Protein AF-A0A2G9LW83-F1 (afdb_monomer_lite)

Structure (mmCIF, N/CA/C/O backbone):
data_AF-A0A2G9LW83-F1
#
_entry.id   AF-A0A2G9LW83-F1
#
loop_
_atom_site.group_PDB
_atom_site.id
_atom_site.type_symbol
_atom_site.label_atom_id
_atom_site.label_alt_id
_atom_site.label_comp_id
_atom_site.label_asym_id
_atom_site.label_entity_id
_atom_site.label_seq_id
_atom_site.pdbx_PDB_ins_code
_atom_site.Cartn_x
_atom_site.Cartn_y
_atom_site.Cartn_z
_atom_site.occupancy
_atom_site.B_iso_or_equiv
_atom_site.auth_seq_id
_atom_site.auth_comp_id
_atom_site.auth_asym_id
_atom_site.auth_atom_id
_atom_site.pdbx_PDB_model_num
ATOM 1 N N . MET A 1 1 ? 22.549 -2.433 4.327 1.00 42.12 1 MET A N 1
ATOM 2 C CA . MET A 1 1 ? 22.190 -1.269 3.493 1.00 42.12 1 MET A CA 1
ATOM 3 C C . MET A 1 1 ? 20.679 -1.239 3.418 1.00 42.12 1 MET A C 1
ATOM 5 O O . MET A 1 1 ? 20.086 -2.093 2.775 1.00 42.12 1 MET A O 1
ATOM 9 N N . GLN A 1 2 ? 20.089 -0.377 4.234 1.00 42.94 2 GLN A N 1
ATOM 10 C CA . GLN A 1 2 ? 18.656 -0.247 4.462 1.00 42.94 2 GLN A CA 1
ATOM 11 C C . GLN A 1 2 ? 18.076 0.460 3.236 1.00 42.94 2 GLN A C 1
ATOM 13 O O . GLN A 1 2 ? 18.428 1.607 2.988 1.00 42.94 2 GLN A O 1
ATOM 18 N N . GLN A 1 3 ? 17.304 -0.240 2.401 1.00 49.50 3 GLN A N 1
ATOM 19 C CA . GLN A 1 3 ? 16.555 0.446 1.348 1.00 49.50 3 GLN A CA 1
ATOM 20 C C . GLN A 1 3 ? 15.470 1.240 2.063 1.00 49.50 3 GLN A C 1
ATOM 22 O O . GLN A 1 3 ? 14.506 0.670 2.562 1.00 49.50 3 GLN A O 1
ATOM 27 N N . ASN A 1 4 ? 15.725 2.532 2.238 1.00 60.75 4 ASN A N 1
ATOM 28 C CA . ASN A 1 4 ? 14.927 3.403 3.077 1.00 60.75 4 ASN A CA 1
ATOM 29 C C . ASN A 1 4 ? 13.503 3.489 2.523 1.00 60.75 4 ASN A C 1
ATOM 31 O O . ASN A 1 4 ? 13.305 3.813 1.355 1.00 60.75 4 ASN A O 1
ATOM 35 N N . TYR A 1 5 ? 12.517 3.297 3.399 1.00 70.62 5 TYR A N 1
ATOM 36 C CA . TYR A 1 5 ? 11.107 3.656 3.205 1.00 70.62 5 TYR A CA 1
ATOM 37 C C . TYR A 1 5 ? 10.906 4.950 2.392 1.00 70.62 5 TYR A C 1
ATOM 39 O O . TYR A 1 5 ? 10.023 5.021 1.542 1.00 70.62 5 TYR A O 1
ATOM 47 N N . ASP A 1 6 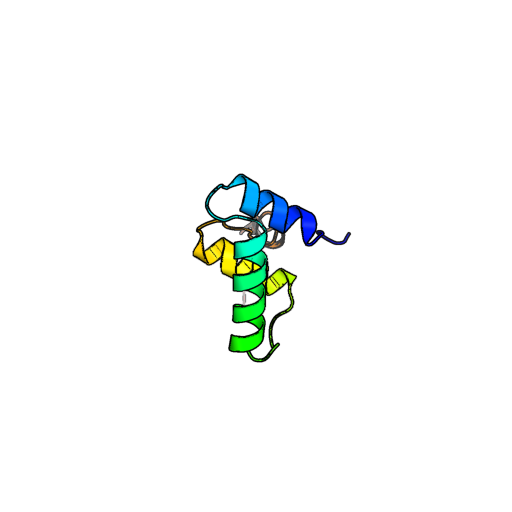? 11.769 5.941 2.615 1.00 75.25 6 ASP A N 1
ATOM 48 C CA . ASP A 1 6 ? 11.783 7.222 1.911 1.00 75.25 6 ASP A CA 1
ATOM 49 C C . ASP A 1 6 ? 11.969 7.094 0.386 1.00 75.25 6 ASP A C 1
ATOM 51 O O . ASP A 1 6 ? 11.232 7.720 -0.370 1.00 75.25 6 ASP A O 1
ATOM 55 N N . GLU A 1 7 ? 12.853 6.211 -0.094 1.00 76.44 7 GLU A N 1
ATOM 56 C CA . GLU A 1 7 ? 13.056 5.984 -1.535 1.00 76.44 7 GLU A CA 1
ATOM 57 C C . GLU A 1 7 ? 11.847 5.302 -2.190 1.00 76.44 7 GLU A C 1
ATOM 59 O O . GLU A 1 7 ? 11.502 5.583 -3.341 1.00 76.44 7 GLU A O 1
ATOM 64 N N . LEU A 1 8 ? 11.183 4.399 -1.460 1.00 76.88 8 LEU A N 1
ATOM 65 C CA . LEU A 1 8 ? 9.966 3.739 -1.936 1.00 76.88 8 LEU A CA 1
ATOM 66 C C . LEU A 1 8 ? 8.827 4.751 -2.052 1.00 76.88 8 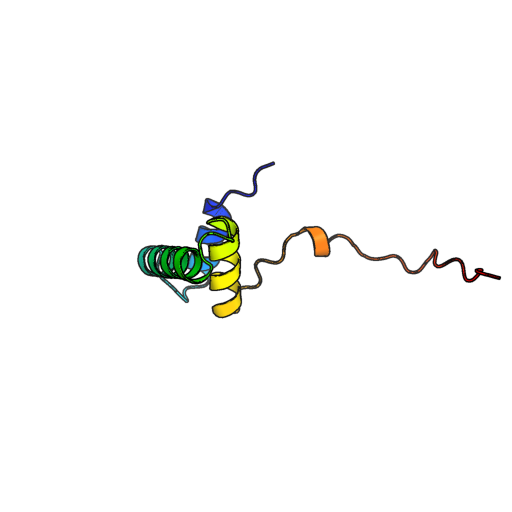LEU A C 1
ATOM 68 O O . LEU A 1 8 ? 8.125 4.775 -3.062 1.00 76.88 8 LEU A O 1
ATOM 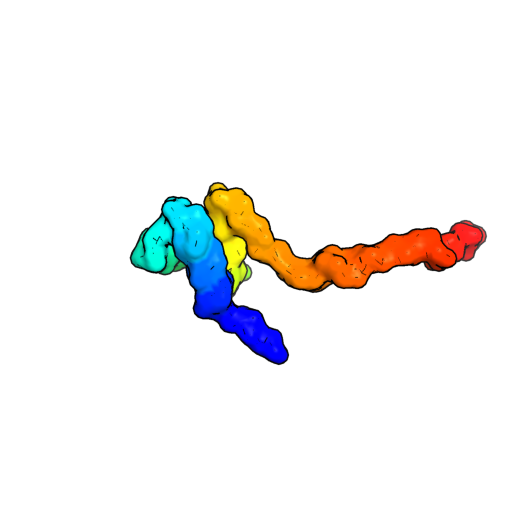72 N N . VAL A 1 9 ? 8.676 5.611 -1.042 1.00 81.12 9 VAL A N 1
ATOM 73 C CA . VAL A 1 9 ? 7.699 6.702 -1.052 1.00 81.12 9 VAL A CA 1
ATOM 74 C C . VAL A 1 9 ? 8.005 7.675 -2.188 1.00 81.12 9 VAL A C 1
ATOM 76 O O . VAL A 1 9 ? 7.095 7.988 -2.951 1.00 81.12 9 VAL A O 1
ATOM 79 N N . ALA A 1 10 ? 9.263 8.081 -2.372 1.00 80.81 10 ALA A N 1
ATOM 80 C CA . ALA A 1 10 ? 9.672 8.971 -3.455 1.00 80.81 10 ALA A CA 1
ATOM 81 C C . ALA A 1 10 ? 9.299 8.402 -4.832 1.00 80.81 10 ALA A C 1
ATOM 83 O O . ALA A 1 10 ? 8.574 9.060 -5.572 1.00 80.81 10 ALA A O 1
ATOM 84 N N . LYS A 1 11 ? 9.647 7.143 -5.138 1.00 79.50 11 LYS A N 1
ATOM 85 C CA . LYS A 1 11 ? 9.270 6.496 -6.415 1.00 79.50 11 LYS A CA 1
ATOM 86 C C . LYS A 1 11 ? 7.761 6.418 -6.636 1.00 79.50 11 LYS A C 1
ATOM 88 O O . LYS A 1 11 ? 7.278 6.507 -7.770 1.00 79.50 11 LYS A O 1
ATOM 93 N N . VAL A 1 12 ? 7.007 6.209 -5.559 1.00 81.12 12 VAL A N 1
ATOM 94 C CA . VAL A 1 12 ? 5.544 6.144 -5.622 1.00 81.12 12 VAL A CA 1
ATOM 95 C C . VAL A 1 12 ? 4.940 7.524 -5.880 1.00 81.12 12 VAL A C 1
ATOM 97 O O . VAL A 1 12 ? 4.007 7.634 -6.678 1.00 81.12 12 VAL A O 1
ATOM 100 N N . LEU A 1 13 ? 5.499 8.571 -5.273 1.00 81.38 13 LEU A N 1
ATOM 101 C CA . LEU A 1 13 ? 5.098 9.961 -5.495 1.00 81.38 13 LEU A CA 1
ATOM 102 C C . LEU A 1 13 ? 5.508 10.472 -6.879 1.00 81.38 13 LEU A C 1
ATOM 104 O O . LEU A 1 13 ? 4.704 11.122 -7.541 1.00 81.38 13 LEU A O 1
ATOM 108 N N . GLU A 1 14 ? 6.703 10.121 -7.358 1.00 80.25 14 GLU A N 1
ATOM 109 C CA . GLU A 1 14 ? 7.184 10.444 -8.710 1.00 80.25 14 GLU A CA 1
ATOM 110 C C . GLU A 1 14 ? 6.316 9.815 -9.801 1.00 80.25 14 GLU A C 1
ATOM 112 O O . GLU A 1 14 ? 6.143 10.386 -10.875 1.00 80.25 14 GLU A O 1
ATOM 117 N N . SER A 1 15 ? 5.702 8.664 -9.517 1.00 74.19 15 SER A N 1
ATOM 118 C CA . SER A 1 15 ? 4.733 8.056 -10.432 1.00 74.19 15 SER A CA 1
ATOM 119 C C . SER A 1 15 ? 3.451 8.891 -10.584 1.00 74.19 15 SER A C 1
ATOM 121 O O . SER A 1 15 ? 2.638 8.587 -11.456 1.00 74.19 15 SER A O 1
ATOM 123 N N . GLY A 1 16 ? 3.231 9.911 -9.742 1.00 73.12 16 GLY A N 1
ATOM 124 C CA . GLY A 1 16 ? 2.161 10.908 -9.878 1.00 73.12 16 GLY A CA 1
ATOM 125 C C . GLY A 1 16 ? 0.738 10.381 -9.673 1.00 73.12 16 GLY A C 1
ATOM 126 O O . GLY A 1 16 ? -0.226 11.113 -9.878 1.00 73.12 16 GLY A O 1
ATOM 127 N N . LYS A 1 17 ? 0.577 9.111 -9.281 1.00 73.88 17 LYS A N 1
ATOM 128 C CA . LYS A 1 17 ? -0.738 8.467 -9.126 1.00 73.88 17 LYS A CA 1
ATOM 129 C C . LYS A 1 17 ? -1.391 8.713 -7.767 1.00 73.88 17 LYS A C 1
ATOM 131 O O . LYS A 1 17 ? -2.580 8.451 -7.615 1.00 73.88 17 LYS A O 1
ATOM 136 N N . ILE A 1 18 ? -0.620 9.150 -6.775 1.00 81.75 18 ILE A N 1
ATOM 137 C CA . ILE A 1 18 ? -1.081 9.347 -5.401 1.00 81.75 18 ILE A CA 1
ATOM 138 C C . ILE A 1 18 ? -0.235 10.418 -4.707 1.00 81.75 18 ILE A C 1
ATOM 140 O O . ILE A 1 18 ? 0.927 10.611 -5.053 1.00 81.75 18 ILE A O 1
ATOM 144 N N . ASN A 1 19 ? -0.814 11.097 -3.716 1.00 85.06 19 ASN A N 1
ATOM 145 C CA . ASN A 1 19 ? -0.119 12.080 -2.885 1.00 85.06 19 ASN A CA 1
ATOM 146 C C . ASN A 1 19 ? 0.426 11.443 -1.597 1.00 85.06 19 ASN A C 1
ATOM 148 O O . ASN A 1 19 ? -0.065 10.407 -1.155 1.00 85.06 19 ASN A O 1
ATOM 152 N N . GLN A 1 20 ? 1.385 12.095 -0.933 1.00 81.75 20 GLN A N 1
ATOM 153 C CA . GLN A 1 20 ? 2.041 11.543 0.267 1.00 81.75 20 GLN A CA 1
ATOM 154 C C . GLN A 1 20 ? 1.055 11.246 1.403 1.00 81.75 20 GLN A C 1
ATOM 156 O O . GLN A 1 20 ? 1.152 10.216 2.064 1.00 81.75 20 GLN A O 1
ATOM 161 N N . LYS A 1 21 ? 0.053 12.113 1.571 1.00 83.81 21 LYS A N 1
ATOM 162 C CA . LYS A 1 21 ? -1.026 11.937 2.551 1.00 83.81 21 LYS A CA 1
ATOM 163 C C . LYS A 1 21 ? -1.908 10.721 2.254 1.00 83.81 21 LYS A C 1
ATOM 165 O O . LYS A 1 21 ? -2.205 9.941 3.147 1.00 83.81 21 LYS A O 1
ATOM 170 N N . GLU A 1 22 ? -2.296 10.568 0.991 1.00 85.25 22 GLU A N 1
ATOM 171 C CA . GLU A 1 22 ? -3.120 9.453 0.517 1.00 85.25 22 GLU A CA 1
ATOM 172 C C . GLU A 1 22 ? -2.366 8.122 0.631 1.00 85.25 22 GLU A C 1
ATOM 174 O O . GLU A 1 22 ? -2.940 7.102 1.012 1.00 85.25 22 GLU A O 1
ATOM 179 N N . LEU A 1 23 ? -1.060 8.135 0.347 1.00 85.38 23 LEU A N 1
ATOM 180 C CA . LEU A 1 23 ? -0.202 6.968 0.504 1.00 85.38 23 LEU A CA 1
ATOM 181 C C . LEU A 1 23 ? -0.142 6.517 1.967 1.00 85.38 23 LEU A C 1
ATOM 183 O O . LEU A 1 23 ? -0.370 5.340 2.228 1.00 85.38 23 LEU A O 1
ATOM 187 N N . ASP A 1 24 ? 0.107 7.430 2.911 1.00 86.50 24 ASP A N 1
ATOM 188 C CA . ASP A 1 24 ? 0.157 7.106 4.346 1.00 86.50 24 ASP A CA 1
ATOM 189 C C . ASP A 1 24 ? -1.177 6.535 4.848 1.00 86.50 24 ASP A C 1
ATOM 191 O O . ASP A 1 24 ? -1.209 5.516 5.541 1.00 86.50 24 ASP A O 1
ATOM 195 N N . GLN A 1 25 ? -2.290 7.125 4.407 1.00 89.25 25 GLN A N 1
ATOM 196 C CA . GLN A 1 25 ? -3.625 6.673 4.779 1.00 89.25 25 GLN A CA 1
ATOM 197 C C . GLN A 1 25 ? -3.916 5.262 4.247 1.00 89.25 25 GLN A C 1
ATOM 199 O O . GLN A 1 25 ? -4.333 4.391 5.013 1.00 89.25 25 GLN A O 1
ATOM 204 N N . LYS A 1 26 ? -3.609 4.992 2.970 1.00 87.31 26 LYS A N 1
ATOM 205 C CA . LYS A 1 26 ? -3.734 3.646 2.385 1.00 87.31 26 LYS A CA 1
ATOM 206 C C . LYS A 1 26 ? -2.808 2.627 3.039 1.00 87.31 26 LYS A C 1
ATOM 208 O O . LYS A 1 26 ? -3.207 1.482 3.245 1.00 87.31 26 LYS A O 1
ATOM 213 N N . VAL A 1 27 ? -1.578 3.026 3.351 1.00 87.50 27 VAL A N 1
ATOM 214 C CA . VAL A 1 27 ? -0.590 2.185 4.034 1.00 87.50 27 VAL A CA 1
ATOM 215 C C . VAL A 1 27 ? -1.114 1.777 5.403 1.00 87.50 27 VAL A C 1
ATOM 217 O O . VAL A 1 27 ? -1.139 0.588 5.717 1.00 87.50 27 VAL A O 1
ATOM 220 N N . LYS A 1 28 ? -1.594 2.739 6.191 1.00 87.56 28 LYS A N 1
ATOM 221 C CA . LYS A 1 28 ? -2.153 2.485 7.518 1.00 87.56 28 LYS A CA 1
ATOM 222 C C . LYS A 1 28 ? -3.372 1.568 7.446 1.00 87.56 28 LYS A C 1
ATOM 224 O O . LYS A 1 28 ? -3.418 0.565 8.152 1.00 87.56 28 LYS A O 1
ATOM 229 N N . GLU A 1 29 ? -4.277 1.827 6.508 1.00 88.62 29 GLU A N 1
ATOM 230 C CA . GLU A 1 29 ? -5.463 0.996 6.302 1.00 88.62 29 GLU A CA 1
ATOM 231 C C . GLU A 1 29 ? -5.102 -0.443 5.888 1.00 88.62 29 GLU A C 1
ATOM 233 O O . GLU A 1 29 ? -5.720 -1.396 6.359 1.00 88.62 29 GLU A O 1
ATOM 238 N N . LYS A 1 30 ? -4.073 -0.635 5.048 1.00 87.00 30 LYS A N 1
ATOM 239 C CA . LYS A 1 30 ? -3.562 -1.971 4.684 1.00 87.00 30 LYS A CA 1
ATOM 240 C C . LYS A 1 30 ? -2.946 -2.691 5.879 1.00 87.00 30 LYS A C 1
ATOM 242 O O . LYS A 1 30 ? -3.192 -3.885 6.034 1.00 87.00 30 LYS A O 1
ATOM 247 N N . ILE A 1 31 ? -2.171 -1.991 6.709 1.00 86.38 31 ILE A N 1
ATOM 248 C CA . ILE A 1 31 ? -1.575 -2.562 7.926 1.00 86.38 31 ILE A CA 1
ATOM 249 C C . ILE A 1 31 ? -2.683 -3.026 8.874 1.00 86.38 31 ILE A C 1
ATOM 251 O O . ILE A 1 31 ? -2.629 -4.154 9.357 1.00 86.38 31 ILE A O 1
ATOM 255 N N . GLU A 1 32 ? -3.709 -2.202 9.091 1.00 86.50 32 GLU A N 1
ATOM 256 C CA . GLU A 1 32 ? -4.847 -2.554 9.946 1.00 86.50 32 GLU A CA 1
ATOM 257 C C . GLU A 1 32 ? -5.668 -3.714 9.360 1.00 86.50 32 GLU A C 1
ATOM 259 O O . GLU A 1 32 ? -5.966 -4.677 10.069 1.00 86.50 32 GLU A O 1
ATOM 264 N N . LYS A 1 33 ? -5.959 -3.690 8.050 1.00 85.00 33 LYS A N 1
ATOM 265 C CA . LYS A 1 33 ? -6.686 -4.767 7.347 1.00 85.00 33 LYS A CA 1
ATOM 266 C C . LYS A 1 33 ? -5.969 -6.110 7.393 1.00 85.00 33 LYS A C 1
ATOM 268 O O . LYS A 1 33 ? -6.622 -7.144 7.470 1.00 85.00 33 LYS A O 1
ATOM 273 N N . LEU A 1 34 ? -4.642 -6.102 7.325 1.00 83.69 34 LEU A N 1
ATOM 274 C CA . LEU A 1 34 ? -3.816 -7.305 7.410 1.00 83.69 34 LEU A CA 1
ATOM 275 C C . LEU A 1 34 ? -3.419 -7.615 8.860 1.00 83.69 34 LEU A C 1
ATOM 277 O O . LEU A 1 34 ? -2.468 -8.358 9.075 1.00 83.69 34 LEU A O 1
ATOM 281 N N . SER A 1 35 ? -4.123 -7.044 9.846 1.00 79.38 35 SER A N 1
ATOM 282 C CA . SER A 1 35 ? -3.914 -7.269 11.284 1.00 79.38 35 SER A CA 1
ATOM 283 C C . SER A 1 35 ? -2.457 -7.096 11.729 1.00 79.38 35 SER A C 1
ATOM 285 O O . SER A 1 35 ? -1.969 -7.821 12.592 1.00 79.38 35 SER A O 1
ATOM 287 N N . GLY A 1 36 ? -1.733 -6.159 11.116 1.00 76.38 36 GLY A N 1
ATOM 288 C CA . GLY A 1 36 ? -0.327 -5.902 11.420 1.00 76.38 36 GLY A CA 1
ATOM 289 C C . GLY A 1 36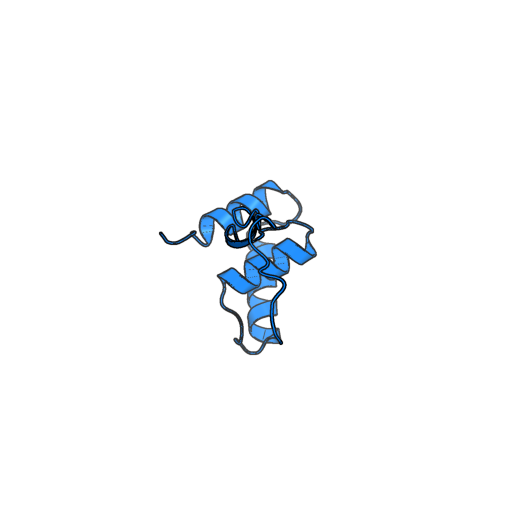 ? 0.645 -6.985 10.942 1.00 76.38 36 GLY A C 1
ATOM 290 O O . GLY A 1 36 ? 1.817 -6.934 11.300 1.00 76.38 36 GLY A O 1
ATOM 291 N N . LEU A 1 37 ? 0.207 -7.937 10.110 1.00 81.50 37 LEU A N 1
ATOM 292 C CA . LEU A 1 37 ? 1.062 -8.997 9.551 1.00 81.50 37 LEU A CA 1
ATOM 293 C C . LEU A 1 37 ? 2.074 -8.479 8.513 1.00 81.50 37 LEU A C 1
ATOM 295 O O . LEU A 1 37 ? 2.907 -9.240 8.026 1.00 81.50 37 LEU A O 1
ATOM 299 N N . ILE A 1 38 ? 1.999 -7.195 8.158 1.00 81.69 38 ILE A N 1
ATOM 300 C CA . ILE A 1 38 ? 2.904 -6.534 7.219 1.00 81.69 38 ILE A CA 1
ATOM 301 C C . ILE A 1 38 ? 3.517 -5.270 7.833 1.00 81.69 38 ILE A C 1
ATOM 303 O O . ILE A 1 38 ? 2.842 -4.475 8.486 1.00 81.69 38 ILE A O 1
ATOM 307 N N . SER A 1 39 ? 4.806 -5.056 7.570 1.00 82.56 39 SER A N 1
ATOM 308 C CA . SER A 1 39 ? 5.522 -3.830 7.941 1.00 82.56 39 SER A CA 1
ATOM 309 C C . SER A 1 39 ? 5.106 -2.640 7.069 1.00 82.56 39 SER A C 1
ATOM 311 O O . SER A 1 39 ? 4.613 -2.819 5.955 1.00 82.56 39 SER A O 1
ATOM 313 N N . LYS A 1 40 ? 5.389 -1.411 7.529 1.00 82.31 40 LYS A N 1
ATOM 314 C CA . LYS A 1 40 ? 5.143 -0.167 6.767 1.00 82.31 40 LYS A CA 1
ATOM 315 C C . LYS A 1 40 ? 5.741 -0.197 5.359 1.00 82.31 40 LYS A C 1
ATOM 317 O O . LYS A 1 40 ? 5.090 0.217 4.409 1.00 82.31 40 LYS A O 1
ATOM 322 N N . GLU A 1 41 ? 6.944 -0.743 5.213 1.00 81.81 41 GLU A N 1
ATOM 323 C CA . GLU A 1 41 ? 7.601 -0.913 3.913 1.00 81.81 41 GLU A CA 1
ATOM 324 C C . GLU A 1 41 ? 6.815 -1.877 3.013 1.00 81.81 41 GLU A C 1
ATOM 326 O O . GLU A 1 41 ? 6.502 -1.550 1.871 1.00 81.81 41 GLU A O 1
ATOM 331 N N . GLY A 1 42 ? 6.404 -3.032 3.549 1.00 79.50 42 GLY A N 1
ATOM 332 C CA . GLY A 1 42 ? 5.579 -4.008 2.831 1.00 79.50 42 GLY A CA 1
ATOM 333 C C . GLY A 1 42 ? 4.222 -3.441 2.411 1.00 79.50 42 GLY A C 1
ATOM 334 O O . GLY A 1 42 ? 3.771 -3.682 1.294 1.00 79.50 42 GLY A O 1
ATOM 335 N N . ALA A 1 43 ? 3.604 -2.620 3.260 1.00 87.38 43 ALA A N 1
ATOM 336 C CA . ALA A 1 43 ? 2.378 -1.905 2.930 1.00 87.38 43 ALA A CA 1
ATOM 337 C C . ALA A 1 43 ? 2.578 -0.921 1.765 1.00 87.38 43 ALA A C 1
ATOM 339 O O . ALA A 1 43 ? 1.753 -0.899 0.852 1.00 87.38 43 ALA A O 1
ATOM 340 N N . VAL A 1 44 ? 3.690 -0.174 1.734 1.00 85.69 44 VAL A N 1
ATOM 341 C CA . VAL A 1 44 ? 4.038 0.692 0.592 1.00 85.69 44 VAL A CA 1
ATOM 342 C C . VAL A 1 44 ? 4.238 -0.132 -0.677 1.00 85.69 44 VAL A C 1
ATOM 344 O O . VAL A 1 44 ? 3.700 0.241 -1.715 1.00 85.69 44 VAL A O 1
ATOM 347 N N . HIS A 1 45 ? 4.920 -1.279 -0.613 1.00 83.00 45 HIS A N 1
ATOM 348 C CA . HIS A 1 45 ? 5.063 -2.177 -1.768 1.00 83.00 45 HIS A CA 1
ATOM 349 C C . HIS A 1 45 ? 3.715 -2.687 -2.294 1.00 83.00 45 HIS A C 1
ATOM 351 O O . HIS A 1 45 ? 3.520 -2.782 -3.507 1.00 83.00 45 HIS A O 1
ATOM 357 N N . ILE A 1 46 ? 2.773 -2.995 -1.401 1.00 84.69 46 ILE A N 1
ATOM 358 C CA . ILE A 1 46 ? 1.425 -3.431 -1.780 1.00 84.69 46 ILE A CA 1
ATOM 359 C C . ILE A 1 46 ? 0.672 -2.290 -2.467 1.00 84.69 46 ILE A C 1
ATOM 361 O O . ILE A 1 46 ? 0.144 -2.491 -3.559 1.00 84.69 46 ILE A O 1
ATOM 365 N N . VAL A 1 47 ? 0.661 -1.093 -1.870 1.00 85.25 47 VAL A N 1
ATOM 366 C CA . VAL A 1 47 ? -0.008 0.080 -2.457 1.00 85.25 47 VAL A CA 1
ATOM 367 C C . VAL A 1 47 ? 0.633 0.457 -3.795 1.00 85.25 47 VAL A C 1
ATOM 369 O O . VAL A 1 47 ? -0.075 0.733 -4.760 1.00 85.25 47 VAL A O 1
ATOM 372 N N . ALA A 1 48 ? 1.959 0.400 -3.899 1.00 83.19 48 ALA A N 1
ATOM 373 C CA . ALA A 1 48 ? 2.676 0.628 -5.146 1.00 83.19 48 ALA A CA 1
ATOM 374 C C . ALA A 1 48 ? 2.262 -0.375 -6.231 1.00 83.19 48 ALA A C 1
ATOM 376 O O . ALA A 1 48 ? 1.928 0.036 -7.341 1.00 83.19 48 ALA A O 1
ATOM 377 N N . ASN A 1 49 ? 2.188 -1.671 -5.907 1.00 82.50 49 ASN A N 1
ATOM 378 C CA . ASN A 1 49 ? 1.715 -2.691 -6.844 1.00 82.50 49 ASN A CA 1
ATOM 379 C C . ASN A 1 49 ? 0.257 -2.465 -7.276 1.00 82.50 49 ASN A C 1
ATOM 381 O O . ASN A 1 49 ? -0.042 -2.637 -8.456 1.00 82.50 49 ASN A O 1
ATOM 385 N N . GLU A 1 50 ? -0.635 -2.033 -6.378 1.00 82.69 50 GLU A N 1
ATOM 386 C CA . GLU A 1 50 ? -2.015 -1.651 -6.738 1.00 82.69 50 GLU A CA 1
ATOM 387 C C . GLU A 1 50 ? -2.057 -0.452 -7.694 1.00 82.69 50 GLU A C 1
ATOM 389 O O . GLU A 1 50 ? -2.913 -0.378 -8.574 1.00 82.69 50 GLU A O 1
ATOM 394 N N . LEU A 1 51 ? -1.100 0.467 -7.568 1.00 81.62 51 LEU A N 1
ATOM 395 C CA . LEU A 1 51 ? -0.913 1.587 -8.489 1.00 81.62 51 LEU A CA 1
ATOM 396 C C . LEU A 1 51 ? -0.183 1.174 -9.783 1.00 81.62 51 LEU A C 1
ATOM 398 O O . LEU A 1 51 ? 0.019 2.008 -10.668 1.00 81.62 51 LEU A O 1
ATOM 402 N N . GLY A 1 52 ? 0.204 -0.095 -9.938 1.00 73.81 52 GLY A N 1
ATOM 403 C CA . GLY A 1 52 ? 0.972 -0.599 -11.082 1.00 73.81 52 GLY A CA 1
ATOM 404 C C . GLY A 1 52 ? 2.454 -0.211 -11.058 1.00 73.81 52 GLY A C 1
ATOM 405 O O . GLY A 1 52 ? 3.144 -0.331 -12.069 1.00 73.81 52 GLY A O 1
ATOM 406 N N . ILE A 1 53 ? 2.949 0.263 -9.918 1.00 76.38 53 ILE A N 1
ATOM 407 C CA . ILE A 1 53 ? 4.338 0.647 -9.681 1.00 76.38 53 ILE A CA 1
ATOM 408 C C . ILE A 1 53 ? 5.043 -0.587 -9.123 1.00 76.38 53 ILE A C 1
ATOM 410 O O . ILE A 1 53 ? 4.963 -0.901 -7.935 1.00 76.38 53 ILE A O 1
ATOM 414 N N . ARG A 1 54 ? 5.722 -1.328 -10.000 1.00 67.88 54 ARG A N 1
ATOM 415 C CA . ARG A 1 54 ? 6.478 -2.520 -9.606 1.00 67.88 54 ARG A CA 1
ATOM 416 C C . ARG A 1 54 ? 7.763 -2.116 -8.886 1.00 67.88 54 ARG A C 1
ATOM 418 O O . ARG A 1 54 ? 8.831 -2.037 -9.487 1.00 67.88 54 ARG A O 1
ATOM 425 N N . LEU A 1 55 ? 7.661 -1.923 -7.575 1.00 69.19 55 LEU A N 1
ATOM 426 C CA . LEU A 1 55 ? 8.799 -1.879 -6.656 1.00 69.19 55 LEU A CA 1
ATOM 427 C C . LEU A 1 55 ? 9.283 -3.318 -6.419 1.00 69.19 55 LEU A C 1
ATOM 429 O O . LEU A 1 55 ? 9.132 -3.861 -5.325 1.00 69.19 55 LEU A O 1
ATOM 433 N N . ALA A 1 56 ? 9.745 -3.995 -7.474 1.00 57.44 56 ALA A N 1
ATOM 434 C CA . ALA A 1 56 ? 10.273 -5.345 -7.331 1.00 57.44 56 ALA A CA 1
ATOM 435 C C . ALA A 1 56 ? 11.473 -5.296 -6.372 1.00 57.44 56 ALA A C 1
ATOM 437 O O . ALA A 1 56 ? 12.332 -4.423 -6.540 1.00 57.44 56 ALA A O 1
ATOM 438 N N . PRO A 1 57 ? 11.570 -6.208 -5.387 1.00 54.81 57 PRO A N 1
ATOM 439 C CA . PRO A 1 57 ? 12.802 -6.342 -4.636 1.00 54.81 57 PRO A CA 1
ATOM 440 C C . PRO A 1 57 ? 13.912 -6.626 -5.648 1.00 54.81 57 PRO A C 1
ATOM 442 O O . PRO A 1 57 ? 13.810 -7.552 -6.460 1.00 54.81 57 PRO A O 1
ATOM 445 N N . ALA A 1 58 ? 14.977 -5.827 -5.605 1.00 50.56 58 ALA A N 1
ATOM 446 C CA . ALA A 1 58 ? 16.136 -5.966 -6.486 1.00 50.56 58 ALA A CA 1
ATOM 447 C C . ALA A 1 58 ? 16.764 -7.380 -6.449 1.00 50.56 58 ALA A C 1
ATOM 449 O O . ALA A 1 58 ? 17.555 -7.724 -7.321 1.00 50.56 58 ALA A O 1
ATOM 450 N N . ALA A 1 59 ? 16.359 -8.230 -5.497 1.00 47.31 59 ALA A N 1
ATOM 451 C CA . ALA A 1 59 ? 16.721 -9.640 -5.397 1.00 47.31 59 ALA A CA 1
ATOM 452 C C . ALA A 1 59 ? 16.327 -10.504 -6.616 1.00 47.31 59 ALA A C 1
ATOM 454 O O . ALA A 1 59 ? 16.933 -11.552 -6.829 1.00 47.31 59 ALA A O 1
ATOM 455 N N . LEU A 1 60 ? 15.361 -10.087 -7.447 1.00 48.50 60 LEU A N 1
ATOM 456 C CA . LEU A 1 60 ? 15.028 -10.810 -8.688 1.00 48.50 60 LEU A CA 1
ATOM 457 C C . LEU A 1 60 ? 15.751 -10.265 -9.931 1.00 48.50 60 LEU A C 1
ATOM 459 O O . LEU A 1 60 ? 15.757 -10.934 -10.960 1.00 48.50 60 LEU A O 1
ATOM 463 N N . ALA A 1 61 ? 16.380 -9.087 -9.855 1.00 47.75 61 ALA A N 1
ATOM 464 C CA . ALA A 1 61 ? 17.014 -8.449 -11.013 1.00 47.75 61 ALA A CA 1
ATOM 465 C C . ALA A 1 61 ? 18.420 -8.997 -11.324 1.00 47.75 61 ALA A C 1
ATOM 467 O O . ALA A 1 61 ? 18.888 -8.871 -12.451 1.00 47.75 61 ALA A O 1
ATOM 468 N N . SER A 1 62 ? 19.086 -9.630 -10.355 1.00 46.25 62 SER A N 1
ATOM 469 C CA . SER A 1 62 ? 20.431 -10.201 -10.523 1.00 46.25 62 SER A CA 1
ATOM 470 C C . SER A 1 62 ? 20.467 -11.727 -10.583 1.00 46.25 62 SER A C 1
ATOM 472 O O . SER A 1 62 ? 21.529 -12.292 -10.842 1.00 46.25 6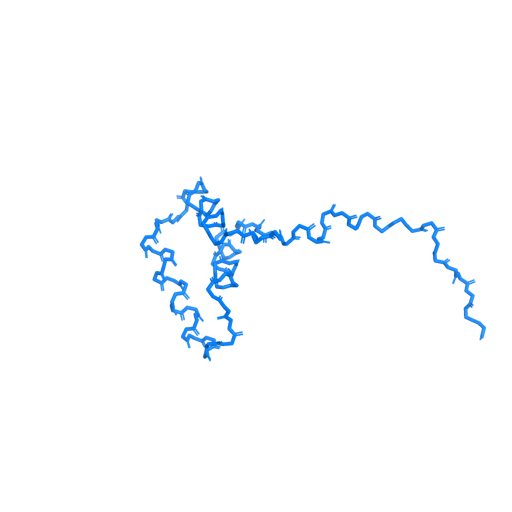2 SER A O 1
ATOM 474 N N . THR A 1 63 ? 19.330 -12.417 -10.448 1.00 47.16 63 THR A N 1
ATOM 475 C CA . THR A 1 63 ? 19.288 -13.855 -10.737 1.00 47.16 63 THR A CA 1
ATOM 476 C C . THR A 1 63 ? 18.998 -14.065 -12.217 1.00 47.16 63 THR A C 1
ATOM 478 O O . THR A 1 63 ? 17.970 -14.607 -12.616 1.00 47.16 63 THR A O 1
ATOM 481 N N . GLN A 1 64 ? 19.949 -13.661 -13.057 1.00 54.94 64 GLN A N 1
ATOM 482 C CA . GLN A 1 64 ? 20.131 -14.309 -14.346 1.00 54.94 64 GLN A CA 1
ATOM 483 C C . GLN A 1 64 ? 20.519 -15.757 -14.012 1.00 54.94 64 GLN A C 1
ATOM 485 O O . GLN A 1 64 ? 21.700 -16.071 -13.866 1.00 54.94 64 GLN A O 1
ATOM 490 N N . LEU A 1 65 ? 19.517 -16.613 -13.763 1.00 59.56 65 LEU A N 1
ATOM 491 C CA . LEU A 1 65 ? 19.691 -18.050 -13.585 1.00 59.56 65 LEU A CA 1
ATOM 492 C C . LEU A 1 65 ? 20.366 -18.542 -14.865 1.00 59.56 65 LEU A C 1
ATOM 494 O O . LEU A 1 65 ? 19.710 -18.785 -15.875 1.00 59.56 65 LEU A O 1
ATOM 498 N N . LYS A 1 66 ? 21.699 -18.620 -14.859 1.00 56.12 66 LYS A N 1
ATOM 499 C CA . LYS A 1 66 ? 22.455 -19.268 -15.922 1.00 56.12 66 LYS A CA 1
ATOM 500 C C . LYS A 1 66 ? 22.052 -20.734 -15.856 1.00 56.12 66 LYS A C 1
ATOM 502 O O . LYS A 1 66 ? 22.540 -21.469 -15.005 1.00 56.12 66 LYS A O 1
ATOM 507 N N . ILE A 1 67 ? 21.192 -21.159 -16.778 1.00 60.97 67 ILE A N 1
ATOM 508 C CA . ILE A 1 67 ? 20.746 -22.549 -17.003 1.00 60.97 67 ILE A CA 1
ATOM 509 C C . ILE A 1 67 ? 21.934 -23.438 -17.464 1.00 60.97 67 ILE A C 1
ATOM 511 O O . ILE A 1 67 ? 21.769 -24.468 -18.097 1.00 60.97 67 ILE A O 1
ATOM 515 N N . ALA A 1 68 ? 23.174 -23.043 -17.170 1.00 59.41 68 ALA A N 1
ATOM 516 C CA . ALA A 1 68 ? 24.394 -23.721 -17.576 1.00 59.41 68 ALA A CA 1
ATOM 517 C C . ALA A 1 68 ? 24.776 -24.888 -16.646 1.00 59.41 68 ALA A C 1
ATOM 519 O O . ALA A 1 68 ? 25.743 -25.576 -16.937 1.00 59.41 68 ALA A O 1
ATOM 520 N N . ASN A 1 69 ? 24.063 -25.114 -15.533 1.00 59.03 69 ASN A N 1
ATOM 521 C CA . ASN A 1 69 ? 24.378 -26.187 -14.579 1.00 59.03 69 ASN A CA 1
ATOM 522 C C . ASN A 1 69 ? 23.126 -26.820 -13.947 1.00 59.03 69 ASN A C 1
ATOM 524 O O . ASN A 1 69 ? 23.060 -27.022 -12.737 1.00 59.03 69 ASN A O 1
ATOM 528 N N . ILE A 1 70 ? 22.122 -27.168 -14.757 1.00 68.88 70 ILE A N 1
ATOM 529 C CA . ILE A 1 70 ? 21.204 -28.232 -14.336 1.00 68.88 70 ILE A CA 1
ATOM 530 C C . ILE A 1 70 ? 21.901 -29.571 -14.611 1.00 68.88 70 ILE A C 1
ATOM 532 O O . ILE A 1 70 ? 21.930 -30.044 -15.744 1.00 68.88 70 ILE A O 1
ATOM 536 N N . GLN A 1 71 ? 22.535 -30.175 -13.601 1.00 64.06 71 GLN A N 1
ATOM 537 C CA . GLN A 1 71 ? 22.987 -31.563 -13.730 1.00 64.06 71 GLN A CA 1
ATOM 538 C C . GLN A 1 71 ? 21.747 -32.455 -13.859 1.00 64.06 71 GLN A C 1
ATOM 540 O O . GLN A 1 71 ? 21.077 -32.765 -12.876 1.00 64.06 71 GLN A O 1
ATOM 545 N N . GLN A 1 72 ? 21.419 -32.837 -15.094 1.00 64.12 72 GLN A N 1
ATOM 546 C CA . GLN A 1 72 ? 20.479 -33.915 -15.380 1.00 64.12 72 GLN A CA 1
ATOM 547 C C . GLN A 1 72 ? 21.102 -35.222 -14.881 1.00 64.12 72 GLN A C 1
ATOM 549 O O . GLN A 1 72 ? 21.896 -35.848 -15.577 1.00 64.12 72 GLN A O 1
ATOM 554 N N . GLY A 1 73 ? 20.798 -35.599 -13.643 1.00 68.69 73 GLY A N 1
ATOM 555 C CA . GLY A 1 73 ? 21.420 -36.770 -13.039 1.00 68.69 73 GLY A CA 1
ATOM 556 C C . GLY A 1 73 ? 20.923 -37.079 -11.638 1.00 68.69 73 GLY A C 1
ATOM 557 O O . GLY A 1 73 ? 21.734 -37.215 -10.732 1.00 68.69 73 GLY A O 1
ATOM 558 N N . LEU A 1 74 ? 19.608 -37.208 -11.460 1.00 64.69 74 LEU A N 1
ATOM 559 C CA . LEU A 1 74 ? 19.080 -38.064 -10.398 1.00 64.69 74 LE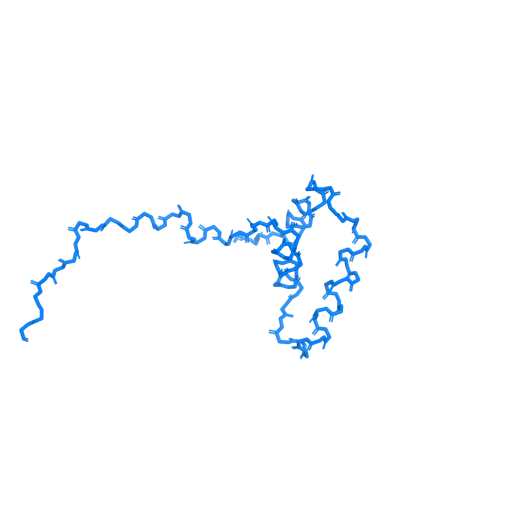U A CA 1
ATOM 560 C C . LEU A 1 74 ? 18.775 -39.420 -11.053 1.00 64.69 74 LEU A C 1
ATOM 562 O O . LEU A 1 74 ? 17.902 -39.494 -11.918 1.00 64.69 74 LEU A O 1
ATOM 566 N N . ARG A 1 75 ? 19.560 -40.447 -10.718 1.00 61.38 75 ARG A N 1
ATOM 567 C CA . ARG A 1 75 ? 19.177 -41.851 -10.913 1.00 61.38 75 ARG A CA 1
ATOM 568 C C . ARG A 1 75 ? 18.507 -42.342 -9.642 1.00 61.38 75 ARG A C 1
ATOM 570 O O . ARG A 1 75 ? 19.006 -41.953 -8.563 1.00 61.38 75 ARG A O 1
#

Sequence (75 aa):
MQQNYDELVAKVLESGKINQKELDQKVKEKIEKLSGLISKEGAVHIVANELGIRLAPAALASTQLKIANIQQGLR

pLDDT: mean 73.18, std 13.44, range [42.12, 89.25]

Secondary structure (DSSP, 8-state):
----HHHHHHHHHHTTSS-HHHHHHHHHHHHHHTTT-S-HHHHHHHHHHHTT-----GGGTS----GGG------

Foldseek 3Di:
DDPDPVVLLVLLVVVVPDDSVRLVVQLVVVCVVVVNPDDSSRSSCVVCVVVVNHPDDCVVVPPPVPPVDPPPDDD

Radius of gyration: 17.21 Å; chains: 1; bounding box: 31×54×29 Å